Protein AF-A0A5Q4YX60-F1 (afdb_monomer_lite)

pLDDT: mean 75.28, std 20.71, range [33.75, 97.69]

Foldseek 3Di:
DDDDDDDDDDDDDPPPPPPDPDPPDDDPDDDDPDDDDDPDPPPPPPPPPDDPQWFWWWKQALVVLATDTDTARQACDDDNHVCVSQVEPDWDWAQFPQQKIKTAHPCLVVDPPNASWKAAPRDRPDIGGTMMIIWAHQDPVRDTDHRPDDRCRRSVRMDHDHPDPD

Organism: NCBI:txid2604047
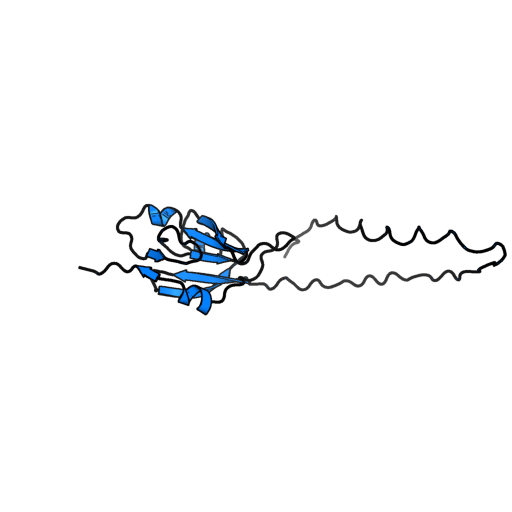
Sequence (166 aa):
MMRSVSVYQDLISHYYLGAFLLRAALPSGVSFKAPIFFASVLSICTVVPAAPDSLFRLLIDPEKCTVEEVEYSGKFAGPNGAYELIGCENIETILTEQSDWLYVDEEGKRQRPMQHAFFTPLFPYEPLLGRALVVGGSGPDGEETPATLTVDAVRSGIQWEQEEKS

Structure (mmCIF, N/CA/C/O backbone):
data_AF-A0A5Q4YX60-F1
#
_entry.id   AF-A0A5Q4YX60-F1
#
loop_
_atom_site.group_PDB
_atom_site.id
_atom_site.type_symbol
_atom_site.label_atom_id
_atom_site.label_alt_id
_atom_site.label_comp_id
_atom_site.label_asym_id
_atom_site.label_entity_id
_atom_site.label_seq_id
_atom_site.pdbx_PDB_ins_code
_atom_site.Cartn_x
_atom_site.Cartn_y
_atom_site.Cartn_z
_atom_site.occupancy
_atom_site.B_iso_or_equiv
_atom_site.auth_seq_id
_atom_site.auth_comp_id
_atom_site.auth_asym_id
_atom_site.auth_atom_id
_atom_site.pdbx_PDB_model_num
ATOM 1 N N . MET A 1 1 ? -2.705 -19.997 -29.754 1.00 46.53 1 MET A N 1
ATOM 2 C CA . MET A 1 1 ? -1.628 -20.166 -30.754 1.00 46.53 1 MET A CA 1
ATOM 3 C C . MET A 1 1 ? -1.805 -19.099 -31.832 1.00 46.53 1 MET A C 1
ATOM 5 O O . MET A 1 1 ? -2.520 -19.359 -32.781 1.00 46.53 1 MET A O 1
ATOM 9 N N . MET A 1 2 ? -1.255 -17.889 -31.648 1.00 35.12 2 MET A N 1
ATOM 10 C CA . MET A 1 2 ? -0.965 -16.899 -32.709 1.00 35.12 2 MET A CA 1
ATOM 11 C C . MET A 1 2 ? -0.444 -15.586 -32.092 1.00 35.12 2 MET A C 1
ATOM 13 O O . MET A 1 2 ? -1.189 -14.854 -31.459 1.00 35.12 2 MET A O 1
ATOM 17 N N . ARG A 1 3 ? 0.860 -15.358 -32.302 1.00 34.12 3 ARG A N 1
ATOM 18 C CA . ARG A 1 3 ? 1.525 -14.111 -32.727 1.00 34.12 3 ARG A CA 1
ATOM 19 C C . ARG A 1 3 ? 1.179 -12.800 -31.998 1.00 34.12 3 ARG A C 1
ATOM 21 O O . ARG A 1 3 ? 0.279 -12.085 -32.414 1.00 34.12 3 ARG A O 1
ATOM 28 N N . SER A 1 4 ? 2.033 -12.427 -31.041 1.00 33.75 4 SER A N 1
ATOM 29 C CA . SER A 1 4 ? 2.384 -11.021 -30.798 1.00 33.75 4 SER A CA 1
ATOM 30 C C . SER A 1 4 ? 3.503 -10.624 -31.769 1.00 33.75 4 SER A C 1
ATOM 32 O O . SER A 1 4 ? 4.486 -11.354 -31.914 1.00 33.75 4 SER A O 1
ATOM 34 N N . VAL A 1 5 ? 3.318 -9.518 -32.485 1.00 44.66 5 VAL A N 1
ATOM 35 C CA . VAL A 1 5 ? 4.305 -8.881 -33.364 1.00 44.66 5 VAL A CA 1
ATOM 36 C C . VAL A 1 5 ? 4.266 -7.387 -33.059 1.00 44.66 5 VAL A C 1
ATOM 38 O O . VAL A 1 5 ? 3.173 -6.837 -32.946 1.00 44.66 5 VAL A O 1
ATOM 41 N N . SER A 1 6 ? 5.451 -6.761 -33.090 1.00 41.59 6 SER A N 1
ATOM 42 C CA . SER A 1 6 ? 5.692 -5.313 -33.247 1.00 41.59 6 SER A CA 1
ATOM 43 C C . SER A 1 6 ? 5.545 -4.480 -31.960 1.00 41.59 6 SER A C 1
ATOM 45 O O . SER A 1 6 ? 4.567 -4.630 -31.250 1.00 41.59 6 SER A O 1
ATOM 47 N N . VAL A 1 7 ? 6.432 -3.558 -31.573 1.00 44.53 7 VAL A N 1
ATOM 48 C CA . VAL A 1 7 ? 7.577 -2.879 -32.207 1.00 44.53 7 VAL A CA 1
ATOM 49 C C . VAL A 1 7 ? 8.496 -2.427 -31.063 1.00 44.53 7 VAL A C 1
ATOM 51 O O . VAL A 1 7 ? 8.010 -1.771 -30.156 1.00 44.53 7 VAL A O 1
ATOM 54 N N . TYR A 1 8 ? 9.801 -2.689 -31.132 1.00 40.50 8 TYR A N 1
ATOM 55 C CA . TYR A 1 8 ? 10.811 -1.798 -30.541 1.00 40.50 8 TYR A CA 1
ATOM 56 C C . TYR A 1 8 ? 11.990 -1.731 -31.515 1.00 40.50 8 TYR A C 1
ATOM 58 O O . TYR A 1 8 ? 12.997 -2.426 -31.396 1.00 40.50 8 TYR A O 1
ATOM 66 N N . GLN A 1 9 ? 11.797 -0.940 -32.569 1.00 48.12 9 GLN A N 1
ATOM 67 C CA . GLN A 1 9 ? 12.892 -0.240 -33.223 1.00 48.12 9 GLN A CA 1
ATOM 68 C C . GLN A 1 9 ? 12.999 1.103 -32.516 1.00 48.12 9 GLN A C 1
ATOM 70 O O . GLN A 1 9 ? 12.026 1.843 -32.519 1.00 48.12 9 GLN A O 1
ATOM 75 N N . ASP A 1 10 ? 14.141 1.333 -31.876 1.00 47.69 10 ASP A N 1
ATOM 76 C CA . ASP A 1 10 ? 14.796 2.628 -31.653 1.00 47.69 10 ASP A CA 1
ATOM 77 C C . ASP A 1 10 ? 15.505 2.593 -30.308 1.00 47.69 10 ASP A C 1
ATOM 79 O O . ASP A 1 10 ? 14.926 2.939 -29.291 1.00 47.69 10 ASP A O 1
ATOM 83 N N . LEU A 1 11 ? 16.761 2.131 -30.316 1.00 45.06 11 LEU A N 1
ATOM 84 C CA . LEU A 1 11 ? 17.822 2.530 -29.377 1.00 45.06 11 LEU A CA 1
ATOM 85 C C . LEU A 1 11 ? 19.151 1.852 -29.759 1.00 45.06 11 LEU A C 1
ATOM 87 O O . LEU A 1 11 ? 19.822 1.213 -28.961 1.00 45.06 11 LEU A O 1
ATOM 91 N N . ILE A 1 12 ? 19.572 2.008 -31.017 1.00 45.16 12 ILE A N 1
ATOM 92 C CA . ILE A 1 12 ? 20.982 1.824 -31.395 1.00 45.16 12 ILE A CA 1
ATOM 93 C C . ILE A 1 12 ? 21.379 3.016 -32.261 1.00 45.16 12 ILE A C 1
ATOM 95 O O . ILE A 1 12 ? 21.504 2.912 -33.475 1.00 45.16 12 ILE A O 1
ATOM 99 N N . SER A 1 13 ? 21.535 4.189 -31.643 1.00 46.38 13 SER A N 1
ATOM 100 C CA . SER A 1 13 ? 22.107 5.344 -32.350 1.00 46.38 13 SER A CA 1
ATOM 101 C C . SER A 1 13 ? 23.067 6.199 -31.518 1.00 46.38 13 SER A C 1
ATOM 103 O O . SER A 1 13 ? 23.409 7.294 -31.951 1.00 46.38 13 SER A O 1
ATOM 105 N N . HIS A 1 14 ? 23.549 5.726 -30.360 1.00 48.19 14 HIS A N 1
ATOM 106 C CA . HIS A 1 14 ? 24.411 6.552 -29.493 1.00 48.19 14 HIS A CA 1
ATOM 107 C C . HIS A 1 14 ? 25.723 5.906 -29.009 1.00 48.19 14 HIS A C 1
ATOM 109 O O . HIS A 1 14 ? 26.395 6.478 -28.160 1.00 48.19 14 HIS A O 1
ATOM 115 N N . TYR A 1 15 ? 26.178 4.795 -29.608 1.00 44.97 15 TYR A N 1
ATOM 116 C CA . TYR A 1 15 ? 27.486 4.190 -29.276 1.00 44.97 15 TYR A CA 1
ATOM 117 C C . TYR A 1 15 ? 28.457 4.019 -30.459 1.00 44.97 15 TYR A C 1
ATOM 119 O O . TYR A 1 15 ? 29.330 3.160 -30.432 1.00 44.97 15 TYR A O 1
ATOM 127 N N . TYR A 1 16 ? 28.378 4.883 -31.478 1.00 43.25 16 TYR A N 1
ATOM 128 C CA . TYR A 1 16 ? 29.408 4.970 -32.530 1.00 43.25 16 TYR A CA 1
ATOM 129 C C . TYR A 1 16 ? 29.878 6.405 -32.803 1.00 43.25 16 TYR A C 1
ATOM 131 O O . TYR A 1 16 ? 30.158 6.779 -33.937 1.00 43.25 16 TYR A O 1
ATOM 139 N N . LEU A 1 17 ? 30.029 7.213 -31.751 1.00 44.16 17 LEU A N 1
ATOM 140 C CA . LEU A 1 17 ? 30.690 8.521 -31.842 1.00 44.16 17 LEU A CA 1
ATOM 141 C C . LEU A 1 17 ? 31.959 8.581 -30.976 1.00 44.16 17 LEU A C 1
ATOM 143 O O . LEU A 1 17 ? 32.202 9.543 -30.262 1.00 44.16 17 LEU A O 1
ATOM 147 N N . GLY A 1 18 ? 32.769 7.518 -31.012 1.00 41.91 18 GLY A N 1
ATOM 148 C CA . GLY A 1 18 ? 33.968 7.388 -30.173 1.00 41.91 18 GLY A CA 1
ATOM 149 C C . GLY A 1 18 ? 35.212 6.856 -30.884 1.00 41.91 18 GLY A C 1
ATOM 150 O O . GLY A 1 18 ? 36.106 6.354 -30.216 1.00 41.91 18 GLY A O 1
ATOM 151 N N . ALA A 1 19 ? 35.287 6.912 -32.220 1.00 47.38 19 ALA A N 1
ATOM 152 C CA . ALA A 1 19 ? 36.429 6.358 -32.963 1.00 47.38 19 ALA A CA 1
ATOM 153 C C . ALA A 1 19 ? 36.941 7.232 -34.126 1.00 47.38 19 ALA A C 1
ATOM 155 O O . ALA A 1 19 ? 37.634 6.724 -35.003 1.00 47.38 19 ALA A O 1
ATOM 156 N N . PHE A 1 20 ? 36.629 8.536 -34.156 1.00 46.91 20 PHE A N 1
ATOM 157 C CA . PHE A 1 20 ? 37.029 9.407 -35.277 1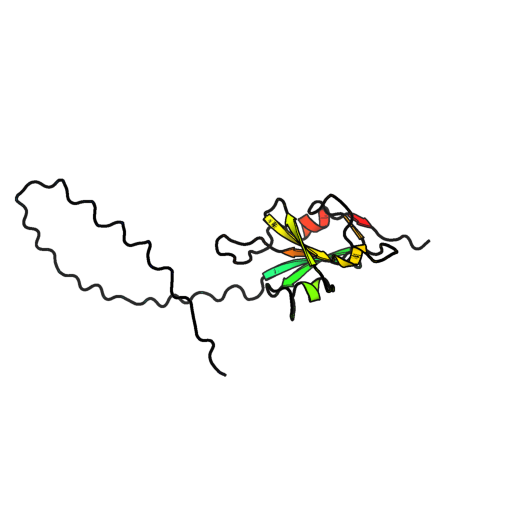.00 46.91 20 PHE A CA 1
ATOM 158 C C . PHE A 1 20 ? 37.905 10.619 -34.927 1.00 46.91 20 PHE A C 1
ATOM 160 O O . PHE A 1 20 ? 38.233 11.404 -35.811 1.00 46.91 20 PHE A O 1
ATOM 167 N N . LEU A 1 21 ? 38.362 10.760 -33.680 1.00 46.31 21 LEU A N 1
ATOM 168 C CA . LEU A 1 21 ? 39.223 11.881 -33.273 1.00 46.31 21 LEU A CA 1
ATOM 169 C C . LEU A 1 21 ? 40.496 11.425 -32.552 1.00 46.31 21 LEU A C 1
ATOM 171 O O . LEU A 1 21 ? 40.830 11.910 -31.479 1.00 46.31 21 LEU A O 1
ATOM 175 N N . LEU A 1 22 ? 41.251 10.516 -33.170 1.00 45.62 22 LEU A N 1
ATOM 176 C CA . LEU A 1 22 ? 42.653 10.305 -32.800 1.00 45.62 22 LEU A CA 1
ATOM 177 C C . LEU A 1 22 ? 43.523 10.094 -34.043 1.00 45.62 22 LEU A C 1
ATOM 179 O O . LEU A 1 22 ? 44.132 9.048 -34.250 1.00 45.62 22 LEU A O 1
ATOM 183 N N . ARG A 1 23 ? 43.554 11.098 -34.924 1.00 44.38 23 ARG A N 1
ATOM 184 C CA . ARG A 1 23 ? 44.469 11.108 -36.073 1.00 44.38 23 ARG A CA 1
ATOM 185 C C . ARG A 1 23 ? 45.028 12.503 -36.336 1.00 44.38 23 ARG A C 1
ATOM 187 O O . ARG A 1 23 ? 44.848 13.065 -37.406 1.00 44.38 23 ARG A O 1
ATOM 194 N N . ALA A 1 24 ? 45.714 13.062 -35.344 1.00 50.31 24 ALA A N 1
ATOM 195 C CA . ALA A 1 24 ? 46.513 14.271 -35.523 1.00 50.31 24 ALA A CA 1
ATOM 196 C C . ALA A 1 24 ? 47.696 14.294 -34.546 1.00 50.31 24 ALA A C 1
ATOM 198 O O . ALA A 1 24 ? 47.705 15.087 -33.618 1.00 50.31 24 ALA A O 1
ATOM 199 N N . ALA A 1 25 ? 48.659 13.385 -34.731 1.00 54.78 25 ALA A N 1
ATOM 200 C CA . ALA A 1 25 ? 50.062 13.550 -34.319 1.00 54.78 25 ALA A CA 1
ATOM 201 C C . ALA A 1 25 ? 50.851 12.271 -34.644 1.00 54.78 25 ALA A C 1
ATOM 203 O O . ALA A 1 25 ? 51.211 11.513 -33.749 1.00 54.78 25 ALA A O 1
ATOM 204 N N . LEU A 1 26 ? 51.114 11.994 -35.924 1.00 52.31 26 LEU A N 1
ATOM 205 C CA . LEU A 1 26 ? 52.176 11.051 -36.287 1.00 52.31 26 LEU A CA 1
ATOM 206 C C . LEU A 1 26 ? 53.029 11.651 -37.412 1.00 52.31 26 LEU A C 1
ATOM 208 O O . LEU A 1 26 ? 52.466 12.185 -38.371 1.00 52.31 26 LEU A O 1
ATOM 212 N N . PRO A 1 27 ? 54.367 11.598 -37.294 1.00 56.47 27 PRO A N 1
ATOM 213 C CA . PRO A 1 27 ? 55.280 12.119 -38.300 1.00 56.47 27 PRO A CA 1
ATOM 214 C C . PRO A 1 27 ? 55.176 11.328 -39.609 1.00 56.47 27 PRO A C 1
ATOM 216 O O . PRO A 1 27 ? 54.951 10.116 -39.635 1.00 56.47 27 PRO A O 1
ATOM 219 N N . SER A 1 28 ? 55.342 12.048 -40.711 1.00 53.78 28 SER A N 1
ATOM 220 C CA . SER A 1 28 ? 55.343 11.558 -42.085 1.00 53.78 28 SER A CA 1
ATOM 221 C C . SER A 1 28 ? 56.410 10.474 -42.284 1.00 53.78 28 SER A C 1
ATOM 223 O O . SER A 1 28 ? 57.599 10.756 -42.180 1.00 53.78 28 SER A O 1
ATOM 225 N N . GLY A 1 29 ? 56.000 9.237 -42.603 1.00 60.12 29 GLY A N 1
ATOM 226 C CA . GLY A 1 29 ? 56.944 8.213 -43.075 1.00 60.12 29 GLY A CA 1
ATOM 227 C C . GLY A 1 29 ? 56.614 6.738 -42.832 1.00 60.12 29 GLY A C 1
ATOM 228 O O . GLY A 1 29 ? 57.359 5.893 -43.318 1.00 60.12 29 GLY A O 1
ATOM 229 N N . VAL A 1 30 ? 55.533 6.380 -42.130 1.00 54.84 30 VAL A N 1
ATOM 230 C CA . VAL A 1 30 ? 55.247 4.964 -41.817 1.00 54.84 30 VAL A CA 1
ATOM 231 C C . VAL A 1 30 ? 54.065 4.439 -42.634 1.00 54.84 30 VAL A C 1
ATOM 233 O O . VAL A 1 30 ? 52.914 4.808 -42.411 1.00 54.84 30 VAL A O 1
ATOM 236 N N . SER A 1 31 ? 54.360 3.553 -43.588 1.00 55.59 31 SER A N 1
ATOM 237 C CA . SER A 1 31 ? 53.364 2.792 -44.348 1.00 55.59 31 SER A CA 1
ATOM 238 C C . SER A 1 31 ? 52.859 1.623 -43.501 1.00 55.59 31 SER A C 1
ATOM 240 O O . SER A 1 31 ? 53.570 0.639 -43.299 1.00 55.59 31 SER A O 1
ATOM 242 N N . PHE A 1 32 ? 51.638 1.738 -42.977 1.00 48.03 32 PHE A N 1
ATOM 243 C CA . PHE A 1 32 ? 50.985 0.675 -42.213 1.00 48.03 32 PHE A CA 1
ATOM 244 C C . PHE A 1 32 ? 50.082 -0.142 -43.151 1.00 48.03 32 PHE A C 1
ATOM 246 O O . PHE A 1 32 ? 49.003 0.307 -43.539 1.00 48.03 32 PHE A O 1
ATOM 253 N N . LYS A 1 33 ? 50.519 -1.348 -43.539 1.00 50.78 33 LYS A N 1
ATOM 254 C CA . LYS A 1 33 ? 49.646 -2.354 -44.168 1.00 50.78 33 LYS A CA 1
ATOM 255 C C . LYS A 1 33 ? 48.743 -2.944 -43.082 1.00 50.78 33 LYS A C 1
ATOM 257 O O . LYS A 1 33 ? 49.178 -3.808 -42.327 1.00 50.78 33 LYS A O 1
ATOM 262 N N . ALA A 1 34 ? 47.506 -2.468 -42.988 1.00 49.44 34 ALA A N 1
ATOM 263 C CA . ALA A 1 34 ? 46.508 -3.063 -42.104 1.00 49.44 34 ALA A CA 1
ATOM 264 C C . ALA A 1 34 ? 45.932 -4.345 -42.742 1.00 49.44 34 ALA A C 1
ATOM 266 O O . ALA A 1 34 ? 45.511 -4.298 -43.902 1.00 49.44 34 ALA A O 1
ATOM 267 N N . PRO A 1 35 ? 45.897 -5.488 -42.033 1.00 50.47 35 PRO A N 1
ATOM 268 C CA . PRO A 1 35 ? 45.175 -6.663 -42.494 1.00 50.47 35 PRO A CA 1
ATOM 269 C C . PRO A 1 35 ? 43.667 -6.446 -42.323 1.00 50.47 35 PRO A C 1
ATOM 271 O O . PRO A 1 35 ? 43.187 -6.076 -41.253 1.00 50.47 35 PRO A O 1
ATOM 274 N N . ILE A 1 36 ? 42.926 -6.687 -43.402 1.00 50.22 36 ILE A N 1
ATOM 275 C CA . ILE A 1 36 ? 41.464 -6.713 -43.432 1.00 50.22 36 ILE A CA 1
ATOM 276 C C . ILE A 1 36 ? 41.021 -7.963 -42.661 1.00 50.22 36 ILE A C 1
ATOM 278 O O . ILE A 1 36 ? 41.012 -9.063 -43.209 1.00 50.22 36 ILE A O 1
ATOM 282 N N . PHE A 1 37 ? 40.697 -7.812 -41.379 1.00 45.19 37 PHE A N 1
ATOM 283 C CA . PHE A 1 37 ? 40.018 -8.855 -40.614 1.00 45.19 37 PHE A CA 1
ATOM 284 C C . PHE A 1 37 ? 38.511 -8.728 -40.844 1.00 45.19 37 PHE A C 1
ATOM 286 O O . PHE A 1 37 ? 37.876 -7.773 -40.401 1.00 45.19 37 PHE A O 1
ATOM 293 N N . PHE A 1 38 ? 37.949 -9.699 -41.565 1.00 45.50 38 PHE A N 1
ATOM 294 C CA . PHE A 1 38 ? 36.511 -9.939 -41.634 1.00 45.50 38 PHE A CA 1
ATOM 295 C C . PHE A 1 38 ? 36.012 -10.279 -40.223 1.00 45.50 38 PHE A C 1
ATOM 297 O O . PHE A 1 38 ? 36.206 -11.391 -39.736 1.00 45.50 38 PHE A O 1
ATOM 304 N N . ALA A 1 39 ? 35.395 -9.313 -39.548 1.00 49.59 39 ALA A N 1
ATOM 305 C CA . ALA A 1 39 ? 34.667 -9.567 -38.316 1.00 49.59 39 ALA A CA 1
ATOM 306 C C . ALA A 1 39 ? 33.330 -10.226 -38.684 1.00 49.59 39 ALA A C 1
ATOM 308 O O . ALA A 1 39 ? 32.385 -9.553 -39.096 1.00 49.59 39 ALA A O 1
ATOM 309 N N . SER A 1 40 ? 33.261 -11.555 -38.574 1.00 50.84 40 SER A N 1
ATOM 310 C CA . SER A 1 40 ? 31.983 -12.266 -38.526 1.00 50.84 40 SER A CA 1
ATOM 311 C C . SER A 1 40 ? 31.175 -11.702 -37.365 1.00 50.84 40 SER A C 1
ATOM 313 O O . SER A 1 40 ? 31.530 -11.884 -36.201 1.00 50.84 40 SER A O 1
ATOM 315 N N . VAL A 1 41 ? 30.089 -11.007 -37.696 1.00 51.91 41 VAL A N 1
ATOM 316 C CA . VAL A 1 41 ? 29.077 -10.562 -36.743 1.00 51.91 41 VAL A CA 1
ATOM 317 C C . VAL A 1 41 ? 28.366 -11.816 -36.240 1.00 51.91 41 VAL A C 1
ATOM 319 O O . VAL A 1 41 ? 27.392 -12.285 -36.826 1.00 51.91 41 VAL A O 1
ATOM 322 N N . LEU A 1 42 ? 28.910 -12.417 -35.182 1.00 49.66 42 LEU A N 1
ATOM 323 C CA . LEU A 1 42 ? 28.187 -13.370 -34.355 1.00 49.66 42 LEU A CA 1
ATOM 324 C C . LEU A 1 42 ? 27.012 -12.603 -33.748 1.00 49.66 42 LEU A C 1
ATOM 326 O O . LEU A 1 42 ? 27.170 -11.837 -32.801 1.00 49.66 42 LEU A O 1
ATOM 330 N N . SER A 1 43 ? 25.839 -12.773 -34.356 1.00 54.38 43 SER A N 1
ATOM 331 C CA . SER A 1 43 ? 24.562 -12.374 -33.781 1.00 54.38 43 SER A CA 1
ATOM 332 C C . SER A 1 43 ? 24.339 -13.238 -32.544 1.00 54.38 43 SER A C 1
ATOM 334 O O . SER A 1 43 ? 23.805 -14.345 -32.609 1.00 54.38 43 SER A O 1
ATOM 336 N N . ILE A 1 44 ? 24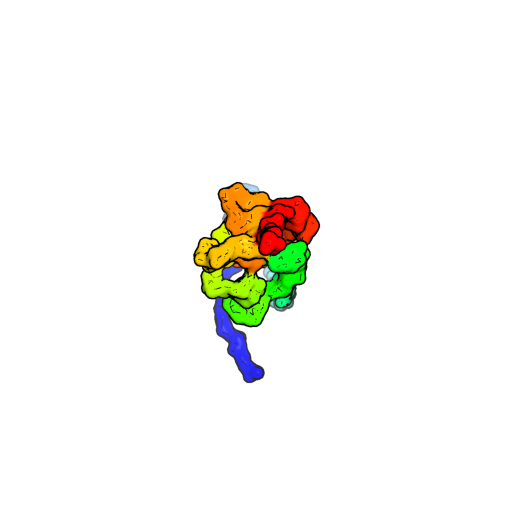.851 -12.765 -31.412 1.00 54.44 44 ILE A N 1
ATOM 337 C CA . ILE A 1 44 ? 24.520 -13.312 -30.107 1.00 54.44 44 ILE A CA 1
ATOM 338 C C . ILE A 1 44 ? 23.071 -12.890 -29.881 1.00 54.44 44 ILE A C 1
ATOM 340 O O . ILE A 1 44 ? 22.796 -11.740 -29.550 1.00 54.44 44 ILE A O 1
ATOM 344 N N . CYS A 1 45 ? 22.138 -13.806 -30.138 1.00 46.03 45 CYS A N 1
ATOM 345 C CA . CYS A 1 45 ? 20.773 -13.690 -29.648 1.00 46.03 45 CYS A CA 1
ATOM 346 C C . CYS A 1 45 ? 20.858 -13.707 -28.121 1.00 46.03 45 CYS A C 1
ATOM 348 O O . CYS A 1 45 ? 20.868 -14.771 -27.503 1.00 46.03 45 CYS A O 1
ATOM 350 N N . THR A 1 46 ? 21.003 -12.534 -27.509 1.00 49.19 46 THR A N 1
ATOM 351 C CA . THR A 1 46 ? 20.828 -12.375 -26.073 1.00 49.19 46 THR A CA 1
ATOM 352 C C . THR A 1 46 ? 19.372 -12.695 -25.791 1.00 49.19 46 THR A C 1
ATOM 354 O O . THR A 1 46 ? 18.480 -11.911 -26.113 1.00 49.19 46 THR A O 1
ATOM 357 N N . VAL A 1 47 ? 19.131 -13.893 -25.264 1.00 49.50 47 VAL A N 1
ATOM 358 C CA . VAL A 1 47 ? 17.866 -14.241 -24.629 1.00 49.50 47 VAL A CA 1
ATOM 359 C C . VAL A 1 47 ? 17.694 -13.229 -23.505 1.00 49.50 47 VAL A C 1
ATOM 361 O O . VAL A 1 47 ? 18.393 -13.303 -22.497 1.00 49.50 47 VAL A O 1
ATOM 364 N N . VAL A 1 48 ? 16.842 -12.228 -23.728 1.00 54.78 48 VAL A N 1
ATOM 365 C CA . VAL A 1 48 ? 16.405 -11.327 -22.666 1.00 54.78 48 VAL A CA 1
ATOM 366 C C . VAL A 1 48 ? 15.661 -12.224 -21.678 1.00 54.78 48 VAL A C 1
ATOM 368 O O . VAL A 1 48 ? 14.698 -12.877 -22.095 1.00 54.78 48 VAL A O 1
ATOM 371 N N . PRO A 1 49 ? 16.135 -12.372 -20.428 1.00 51.44 49 PRO A N 1
ATOM 372 C CA . PRO A 1 49 ? 15.391 -13.131 -19.438 1.00 51.44 49 PRO A CA 1
ATOM 373 C C . PRO A 1 49 ? 14.008 -12.490 -19.323 1.00 51.44 49 PRO A C 1
ATOM 375 O O . PRO A 1 49 ? 13.906 -11.268 -19.229 1.00 51.44 49 PRO A O 1
ATOM 378 N N . ALA A 1 50 ? 12.955 -13.307 -19.408 1.00 51.66 50 ALA A N 1
ATOM 379 C CA . ALA A 1 50 ? 11.602 -12.849 -19.128 1.00 51.66 50 ALA A CA 1
ATOM 380 C C . ALA A 1 50 ? 11.630 -12.113 -17.782 1.00 51.66 50 ALA A C 1
ATOM 382 O O . ALA A 1 50 ? 12.200 -12.632 -16.816 1.00 51.66 50 ALA A O 1
ATOM 383 N N . ALA A 1 51 ? 11.124 -10.876 -17.764 1.00 53.31 51 ALA A N 1
ATOM 384 C CA . ALA A 1 51 ? 11.000 -10.090 -16.544 1.00 53.31 51 ALA A CA 1
ATOM 385 C C . ALA A 1 51 ? 10.343 -10.968 -15.467 1.00 53.31 51 ALA A C 1
ATOM 387 O O . ALA A 1 51 ? 9.458 -11.748 -15.817 1.00 53.31 51 ALA A O 1
ATOM 388 N N . PRO A 1 52 ? 10.796 -10.916 -14.203 1.00 52.34 52 PRO A N 1
ATOM 389 C CA . PRO A 1 52 ? 10.268 -11.784 -13.157 1.00 52.34 52 PRO A CA 1
ATOM 390 C C . PRO A 1 52 ? 8.738 -11.676 -13.140 1.00 52.34 52 PRO A C 1
ATOM 392 O O . PRO A 1 52 ? 8.198 -10.600 -12.902 1.00 52.34 52 PRO A O 1
ATOM 395 N N . ASP A 1 53 ? 8.071 -12.792 -13.450 1.00 57.91 53 ASP A N 1
ATOM 396 C CA . ASP A 1 53 ? 6.660 -12.867 -13.869 1.00 57.91 53 ASP A CA 1
ATOM 397 C C . ASP A 1 53 ? 5.639 -12.434 -12.790 1.00 57.91 53 ASP A C 1
ATOM 399 O O . ASP A 1 53 ? 4.439 -12.414 -13.046 1.00 57.91 53 ASP A O 1
ATOM 403 N N . SER A 1 54 ? 6.091 -12.046 -11.596 1.00 56.84 54 SER A N 1
ATOM 404 C CA . SER A 1 54 ? 5.248 -11.551 -10.508 1.00 56.84 54 SER A CA 1
ATOM 405 C C . SER A 1 54 ? 6.050 -10.604 -9.613 1.00 56.84 54 SER A C 1
ATOM 4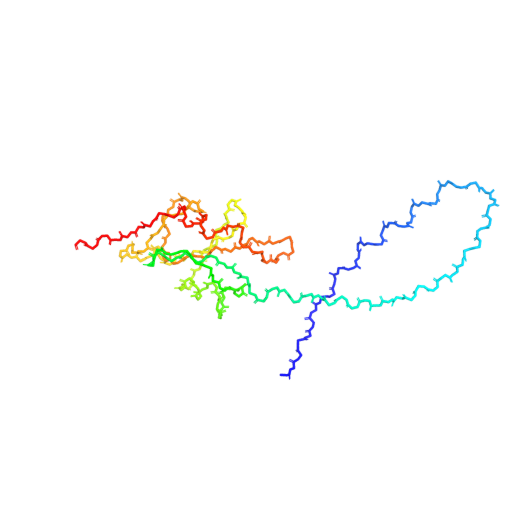07 O O . SER A 1 54 ? 6.988 -11.027 -8.928 1.00 56.84 54 SER A O 1
ATOM 409 N N . LEU A 1 55 ? 5.692 -9.320 -9.605 1.00 69.88 55 LEU A N 1
ATOM 410 C CA . LEU A 1 55 ? 6.269 -8.352 -8.681 1.00 69.88 55 LEU A CA 1
ATOM 411 C C . LEU A 1 55 ? 5.483 -8.406 -7.368 1.00 69.88 55 LEU A C 1
ATOM 413 O O . LEU A 1 55 ? 4.288 -8.117 -7.343 1.00 69.88 55 LEU A O 1
ATOM 417 N N . PHE A 1 56 ? 6.146 -8.786 -6.276 1.00 81.00 56 PHE A N 1
ATOM 418 C CA . PHE A 1 56 ? 5.529 -8.753 -4.952 1.00 81.00 56 PHE A CA 1
ATOM 419 C C . PHE A 1 56 ? 5.349 -7.305 -4.480 1.00 81.00 56 PHE A C 1
ATOM 421 O O . PHE A 1 56 ? 6.190 -6.428 -4.736 1.00 81.00 56 PHE A O 1
ATOM 428 N N . ARG A 1 57 ? 4.215 -7.060 -3.820 1.00 92.62 57 ARG A N 1
ATOM 429 C CA . ARG A 1 57 ? 3.761 -5.761 -3.302 1.00 92.62 57 ARG A CA 1
ATOM 430 C C . ARG A 1 57 ? 3.227 -5.918 -1.896 1.00 92.62 57 ARG A C 1
ATOM 432 O O . ARG A 1 57 ? 2.849 -7.020 -1.521 1.00 92.62 57 ARG A O 1
ATOM 439 N N . LEU A 1 58 ? 3.173 -4.830 -1.136 1.00 96.00 58 LEU A N 1
ATOM 440 C CA . LEU A 1 58 ? 2.693 -4.888 0.244 1.00 96.00 58 LEU A CA 1
ATOM 441 C C . LEU A 1 58 ? 1.249 -4.404 0.306 1.00 96.00 58 LEU A C 1
ATOM 443 O O . LEU A 1 58 ? 0.984 -3.228 0.059 1.00 96.00 58 LEU A O 1
ATOM 447 N N . LEU A 1 59 ? 0.326 -5.304 0.635 1.00 97.19 59 LEU A N 1
ATOM 448 C CA . LEU A 1 59 ? -1.073 -4.976 0.877 1.00 97.19 59 LEU A CA 1
ATOM 449 C C . LEU A 1 59 ? -1.275 -4.672 2.360 1.00 97.19 59 LEU A C 1
ATOM 451 O O . LEU A 1 59 ? -0.969 -5.497 3.220 1.00 97.19 59 LEU A O 1
ATOM 455 N N . ILE A 1 60 ? -1.807 -3.490 2.644 1.00 97.25 60 ILE A N 1
ATOM 456 C CA . ILE A 1 60 ? -2.242 -3.051 3.965 1.00 97.25 60 ILE A CA 1
ATOM 457 C C . ILE A 1 60 ? -3.744 -3.307 4.067 1.00 97.25 60 ILE A C 1
ATOM 459 O O . ILE A 1 60 ? -4.525 -2.744 3.298 1.00 97.25 60 ILE A O 1
ATOM 463 N N . ASP A 1 61 ? -4.141 -4.138 5.027 1.00 96.06 61 ASP A N 1
ATOM 464 C CA . ASP A 1 61 ? -5.535 -4.493 5.279 1.00 96.06 61 ASP A CA 1
ATOM 465 C C . ASP A 1 61 ? -5.942 -4.061 6.699 1.00 96.06 61 ASP A C 1
ATOM 467 O O . ASP A 1 61 ? -5.589 -4.745 7.667 1.00 96.06 61 ASP A O 1
ATOM 471 N N . PRO A 1 62 ? -6.658 -2.929 6.861 1.00 94.00 62 PRO A N 1
ATOM 472 C CA . PRO A 1 62 ? -7.100 -2.462 8.174 1.00 94.00 62 PRO A CA 1
ATOM 473 C C . PRO A 1 62 ? -8.295 -3.229 8.740 1.00 94.00 62 PRO A C 1
ATOM 475 O O . PRO A 1 62 ? -8.568 -3.110 9.934 1.00 94.00 62 PRO A O 1
ATOM 478 N N . GLU A 1 63 ? -8.989 -4.038 7.936 1.00 91.75 63 GLU A N 1
ATOM 479 C CA . GLU A 1 63 ? -10.028 -4.936 8.444 1.00 91.75 63 GLU A CA 1
ATOM 480 C C . GLU A 1 63 ? -9.390 -6.089 9.223 1.00 91.75 63 GLU A C 1
ATOM 482 O O . GLU A 1 63 ? -9.824 -6.422 10.328 1.00 91.75 63 GLU A O 1
ATOM 487 N N . LYS A 1 64 ? -8.307 -6.655 8.679 1.00 94.69 64 LYS A N 1
ATOM 488 C CA . LYS A 1 64 ? -7.553 -7.750 9.315 1.00 94.69 64 LYS A CA 1
ATOM 489 C C . LYS A 1 64 ? -6.396 -7.283 10.201 1.00 94.69 64 LYS A C 1
ATOM 491 O O . LYS A 1 64 ? -5.821 -8.097 10.925 1.00 94.69 64 LYS A O 1
ATOM 496 N N . CYS A 1 65 ? -6.041 -6.001 10.143 1.00 95.25 65 CYS A N 1
ATOM 497 C CA . CYS A 1 65 ? -4.831 -5.424 10.739 1.00 95.25 65 CYS A CA 1
ATOM 498 C C . CYS A 1 65 ? -3.550 -6.163 10.317 1.00 95.25 65 CYS A C 1
ATOM 500 O O . CYS A 1 65 ? -2.688 -6.506 11.141 1.00 95.25 65 CYS A O 1
ATOM 502 N N . THR A 1 66 ? -3.429 -6.423 9.016 1.00 97.06 66 THR A N 1
ATOM 503 C CA . THR A 1 66 ? -2.297 -7.141 8.424 1.00 97.06 66 THR A CA 1
ATOM 504 C C . THR A 1 66 ? -1.577 -6.303 7.379 1.00 97.06 66 THR A C 1
ATOM 506 O O . THR A 1 66 ? -2.161 -5.446 6.722 1.00 97.06 66 THR A O 1
ATOM 509 N N . VAL A 1 67 ? -0.285 -6.589 7.226 1.00 97.69 67 VAL A N 1
ATOM 510 C CA . VAL A 1 67 ? 0.516 -6.187 6.071 1.00 97.69 67 VAL A CA 1
ATOM 511 C C . VAL A 1 67 ? 1.067 -7.471 5.474 1.00 97.69 67 VAL A C 1
ATOM 513 O O . VAL A 1 67 ? 1.710 -8.236 6.196 1.00 97.69 67 VAL A O 1
ATOM 516 N N . GLU A 1 68 ? 0.779 -7.735 4.206 1.00 96.69 68 GLU A N 1
ATOM 517 C CA . GLU A 1 68 ? 1.145 -8.991 3.546 1.00 96.69 68 GLU A CA 1
ATOM 518 C C . GLU A 1 68 ? 1.723 -8.764 2.151 1.00 96.69 68 GLU A C 1
ATOM 520 O O . GLU A 1 68 ? 1.400 -7.785 1.481 1.00 96.69 68 GLU A O 1
ATOM 525 N N . GLU A 1 69 ? 2.597 -9.675 1.725 1.00 95.38 69 GLU A N 1
ATOM 526 C CA . GLU A 1 69 ? 3.082 -9.701 0.349 1.00 95.38 69 GLU A CA 1
ATOM 527 C C . GLU A 1 69 ? 2.015 -10.305 -0.561 1.00 95.38 69 GLU A C 1
ATOM 529 O O . GLU A 1 69 ? 1.542 -11.419 -0.331 1.00 95.38 69 GLU A O 1
ATOM 534 N N . VAL A 1 70 ? 1.661 -9.577 -1.613 1.00 95.25 70 VAL A N 1
ATOM 535 C CA . VAL A 1 70 ? 0.696 -10.005 -2.624 1.00 95.25 70 VAL A CA 1
ATOM 536 C C . VAL A 1 70 ? 1.322 -9.981 -4.007 1.00 95.25 70 VAL A C 1
ATOM 538 O O . VAL A 1 70 ? 2.203 -9.170 -4.304 1.00 95.25 70 VAL A O 1
ATOM 541 N N . GLU A 1 71 ? 0.852 -10.882 -4.863 1.00 93.31 71 GLU A N 1
ATOM 542 C CA . GLU A 1 71 ? 1.155 -10.846 -6.286 1.00 93.31 71 GLU A CA 1
ATOM 543 C C . GLU A 1 71 ? 0.417 -9.671 -6.931 1.00 93.31 71 GLU A C 1
ATOM 545 O O . GLU A 1 71 ? -0.792 -9.514 -6.763 1.00 93.31 71 GLU A O 1
ATOM 550 N N . TYR A 1 72 ? 1.147 -8.856 -7.686 1.00 91.75 72 TYR A N 1
ATOM 551 C CA . TYR A 1 72 ? 0.592 -7.728 -8.416 1.00 91.75 72 TYR A CA 1
ATOM 552 C C . TYR A 1 72 ? 0.970 -7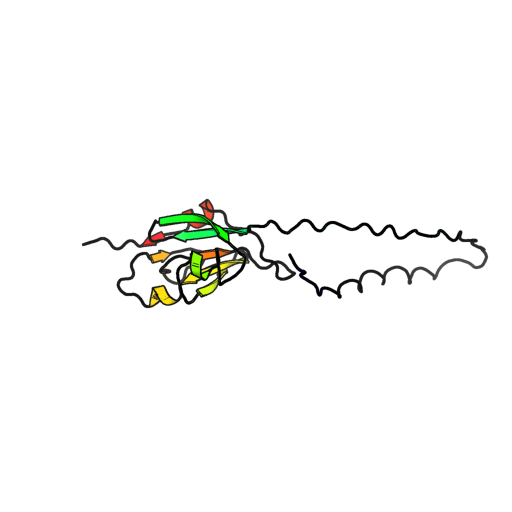.807 -9.888 1.00 91.75 72 TYR A C 1
ATOM 554 O O . TYR A 1 72 ? 2.125 -8.028 -10.253 1.00 91.75 72 TYR A O 1
ATOM 562 N N . SER A 1 73 ? -0.026 -7.582 -10.738 1.00 91.00 73 SER A N 1
ATOM 563 C CA . SER A 1 73 ? 0.096 -7.691 -12.192 1.00 91.00 73 SER A CA 1
ATOM 564 C C . SER A 1 73 ? 0.824 -6.519 -12.867 1.00 91.00 73 SER A C 1
ATOM 566 O O . SER A 1 73 ? 1.001 -6.548 -14.087 1.00 91.00 73 SER A O 1
ATOM 568 N N . GLY A 1 74 ? 1.194 -5.469 -12.121 1.00 89.38 74 GLY A N 1
ATOM 569 C CA . GLY A 1 74 ? 1.727 -4.223 -12.692 1.00 89.38 74 GLY A CA 1
ATOM 570 C C . GLY A 1 74 ? 0.664 -3.371 -13.397 1.00 89.38 74 GLY A C 1
ATOM 571 O O . GLY A 1 74 ? 0.981 -2.538 -14.244 1.00 89.38 74 GLY A O 1
ATOM 572 N N . LYS A 1 75 ? -0.624 -3.639 -13.145 1.00 91.31 75 LYS A N 1
ATOM 573 C CA . LYS A 1 75 ? -1.754 -2.970 -13.801 1.00 91.31 75 LYS A CA 1
ATOM 574 C C . LYS A 1 75 ? -2.794 -2.541 -12.782 1.00 91.31 75 LYS A C 1
ATOM 576 O O . LYS A 1 75 ? -3.042 -3.223 -11.794 1.00 91.31 75 LYS A O 1
ATOM 581 N N . PHE A 1 76 ? -3.505 -1.462 -13.091 1.00 92.69 76 PHE A N 1
ATOM 582 C CA . PHE A 1 76 ? -4.627 -1.024 -12.265 1.00 92.69 76 PHE A CA 1
ATOM 583 C C . PHE A 1 76 ? -5.810 -2.002 -12.308 1.00 92.69 76 PHE A C 1
ATOM 585 O O . PHE A 1 76 ? -6.353 -2.355 -11.267 1.00 92.69 76 PHE A O 1
ATOM 592 N N . ALA A 1 77 ? -6.192 -2.471 -13.499 1.00 94.12 77 ALA A N 1
ATOM 593 C CA . ALA A 1 77 ? -7.369 -3.315 -13.706 1.00 94.12 77 ALA A CA 1
ATOM 594 C C . ALA A 1 77 ? -7.013 -4.739 -14.162 1.00 94.12 77 ALA A C 1
ATOM 596 O O . ALA A 1 77 ? -6.022 -4.953 -14.864 1.00 94.12 77 ALA A O 1
ATOM 597 N N . GLY A 1 78 ? -7.899 -5.685 -13.842 1.00 93.31 78 GLY A N 1
ATOM 598 C CA . GLY A 1 78 ? -7.773 -7.104 -14.178 1.00 93.31 78 GLY A CA 1
ATOM 599 C C . GLY A 1 78 ? -7.333 -7.963 -12.987 1.00 93.31 78 GLY A C 1
ATOM 600 O O . GLY A 1 78 ? -7.216 -7.430 -11.886 1.00 93.31 78 GLY A O 1
ATOM 601 N N . PRO A 1 79 ? -7.099 -9.271 -13.219 1.00 94.44 79 PRO A N 1
ATOM 602 C CA . PRO A 1 79 ? -6.662 -10.208 -12.187 1.00 94.44 79 PRO A CA 1
ATOM 603 C C . PRO A 1 79 ? -5.375 -9.742 -11.504 1.00 94.44 79 PRO A C 1
ATOM 605 O O . PRO A 1 79 ? -4.396 -9.446 -12.197 1.00 94.44 79 PRO A O 1
ATOM 608 N N . ASN A 1 80 ? -5.370 -9.687 -10.171 1.00 93.56 80 ASN A N 1
ATOM 609 C CA . ASN A 1 80 ? -4.263 -9.158 -9.362 1.00 93.56 80 ASN A CA 1
ATOM 610 C C . ASN A 1 80 ? -3.902 -7.705 -9.737 1.00 93.56 80 ASN A C 1
ATOM 612 O O . ASN A 1 80 ? -2.738 -7.293 -9.688 1.00 93.56 80 ASN A O 1
ATOM 616 N N . GLY A 1 81 ? -4.882 -6.934 -10.212 1.00 94.19 81 GLY A N 1
ATOM 617 C CA . GLY A 1 81 ? -4.752 -5.501 -10.452 1.00 94.19 81 GLY A CA 1
ATOM 618 C C . GLY A 1 81 ? -4.947 -4.692 -9.170 1.00 94.19 81 GLY A C 1
ATOM 619 O O . GLY A 1 81 ? -5.506 -5.185 -8.190 1.00 94.19 81 GLY A O 1
ATOM 620 N N . ALA A 1 82 ? -4.517 -3.431 -9.175 1.00 95.06 82 ALA A N 1
ATOM 621 C CA . ALA A 1 82 ? -4.600 -2.567 -7.996 1.00 95.06 82 ALA A CA 1
ATOM 622 C C . ALA A 1 82 ? -6.047 -2.408 -7.487 1.00 95.06 82 ALA A C 1
ATOM 624 O O . ALA A 1 82 ? -6.278 -2.508 -6.284 1.00 95.06 82 ALA A O 1
ATOM 625 N N . TYR A 1 83 ? -7.024 -2.245 -8.390 1.00 95.75 83 TYR A N 1
ATOM 626 C CA . TYR A 1 83 ? -8.442 -2.119 -8.025 1.00 95.75 83 TYR A CA 1
ATOM 627 C C . TYR A 1 83 ? -8.995 -3.377 -7.349 1.00 95.75 83 TYR A C 1
ATOM 629 O O . TYR A 1 83 ? -9.768 -3.275 -6.404 1.00 95.75 83 TYR A O 1
ATOM 637 N N . GLU A 1 84 ? -8.588 -4.568 -7.795 1.00 95.94 84 GLU A N 1
ATOM 638 C CA . GLU A 1 84 ? -9.034 -5.832 -7.198 1.00 95.94 84 GLU A CA 1
ATOM 639 C C . GLU A 1 84 ? -8.392 -6.058 -5.822 1.00 95.94 84 GLU A C 1
ATOM 641 O O . GLU A 1 84 ? -9.080 -6.411 -4.860 1.00 95.94 84 GLU A O 1
ATOM 646 N N . LEU A 1 85 ? -7.082 -5.809 -5.718 1.00 96.25 85 LEU A N 1
ATOM 647 C CA . LEU A 1 85 ? -6.324 -5.972 -4.477 1.00 96.25 85 LEU A CA 1
ATOM 648 C C . LEU A 1 85 ? -6.802 -5.011 -3.387 1.00 96.25 85 LEU A C 1
ATOM 650 O O . LEU A 1 85 ? -6.966 -5.423 -2.240 1.00 96.25 85 LEU A O 1
ATOM 654 N N . ILE A 1 86 ? -7.061 -3.750 -3.740 1.00 95.44 86 ILE A N 1
ATOM 655 C CA . ILE A 1 86 ? -7.594 -2.753 -2.805 1.00 95.44 86 ILE A CA 1
ATOM 656 C C . ILE A 1 86 ? -9.098 -2.978 -2.577 1.00 95.44 86 ILE A C 1
ATOM 658 O O . ILE A 1 86 ? -9.587 -2.893 -1.449 1.00 95.44 86 ILE A O 1
ATOM 662 N N . GLY A 1 87 ? -9.829 -3.392 -3.612 1.00 94.25 87 GLY A N 1
ATOM 663 C CA . GLY A 1 87 ? -11.280 -3.567 -3.585 1.00 94.25 87 GLY A CA 1
ATOM 664 C C . GLY A 1 87 ? -12.042 -2.250 -3.689 1.00 94.25 87 GLY A C 1
ATOM 665 O O . GLY A 1 87 ? -13.034 -2.085 -2.986 1.00 94.25 87 GLY A O 1
ATOM 666 N N . CYS A 1 88 ? -11.577 -1.331 -4.537 1.00 91.94 88 CYS A N 1
ATOM 667 C CA . CYS A 1 88 ? -12.210 -0.034 -4.779 1.00 91.94 88 CYS A CA 1
ATOM 668 C C . CYS A 1 88 ? -12.388 0.241 -6.279 1.00 91.94 88 CYS A C 1
ATOM 670 O O . CYS A 1 88 ? -11.768 -0.416 -7.122 1.00 91.94 88 CYS A O 1
ATOM 672 N N . GLU A 1 89 ? -13.224 1.225 -6.618 1.00 91.19 89 GLU A N 1
ATOM 673 C CA . GLU A 1 89 ? -13.385 1.686 -8.005 1.00 91.19 89 GLU A CA 1
ATOM 674 C C . GLU A 1 89 ? -12.416 2.824 -8.357 1.00 91.19 89 GLU A C 1
ATOM 676 O O . GLU A 1 89 ? -12.048 2.985 -9.522 1.00 91.19 89 GLU A O 1
ATOM 681 N N . ASN A 1 90 ? -11.973 3.594 -7.357 1.00 91.62 90 ASN A N 1
ATOM 682 C CA . ASN A 1 90 ? -11.106 4.756 -7.532 1.00 91.62 90 ASN A CA 1
ATOM 683 C C . ASN A 1 90 ? -9.898 4.698 -6.591 1.00 91.62 90 ASN A C 1
ATOM 685 O O . ASN A 1 90 ? -10.027 4.473 -5.388 1.00 91.62 90 ASN A O 1
ATOM 689 N N . ILE A 1 91 ? -8.713 4.908 -7.166 1.00 94.44 91 ILE A N 1
ATOM 690 C CA . ILE A 1 91 ? -7.432 4.885 -6.460 1.00 94.44 91 ILE A CA 1
ATOM 691 C C . ILE A 1 91 ? -6.802 6.267 -6.547 1.00 94.44 91 ILE A C 1
ATOM 693 O O . ILE A 1 91 ? -6.663 6.822 -7.639 1.00 94.44 91 ILE A O 1
ATOM 697 N N . GLU A 1 92 ? -6.339 6.766 -5.409 1.00 93.38 92 GLU A N 1
ATOM 698 C CA . GLU A 1 92 ? -5.407 7.884 -5.336 1.00 93.38 92 GLU A CA 1
ATOM 699 C C . GLU A 1 92 ? -3.974 7.344 -5.201 1.00 93.38 92 GLU A C 1
ATOM 701 O O . GLU A 1 92 ? -3.711 6.381 -4.478 1.00 93.38 92 GLU A O 1
ATOM 706 N N . THR A 1 93 ? -3.034 7.942 -5.933 1.00 94.00 93 THR A N 1
ATOM 707 C CA . THR A 1 93 ? -1.626 7.527 -5.950 1.00 94.00 93 THR A CA 1
ATOM 708 C C . THR A 1 93 ? -0.757 8.566 -5.256 1.00 94.00 93 THR A C 1
ATOM 710 O O . THR A 1 93 ? -0.678 9.711 -5.706 1.00 94.00 93 THR A O 1
ATOM 713 N N . ILE A 1 94 ? -0.059 8.161 -4.202 1.00 93.31 94 ILE A N 1
ATOM 714 C CA . ILE A 1 94 ? 0.783 9.032 -3.378 1.00 93.31 94 ILE A CA 1
ATOM 715 C C . ILE A 1 94 ? 2.242 8.597 -3.536 1.00 93.31 94 ILE A C 1
ATOM 717 O O . ILE A 1 94 ? 2.557 7.420 -3.383 1.00 93.31 94 ILE A O 1
ATOM 721 N N . LEU A 1 95 ? 3.143 9.533 -3.838 1.00 92.31 95 LEU A N 1
ATOM 722 C CA . LEU A 1 95 ? 4.582 9.261 -3.854 1.00 92.31 95 LEU A CA 1
ATOM 723 C C . LEU A 1 95 ? 5.141 9.362 -2.432 1.00 92.31 95 LEU A C 1
ATOM 725 O O . LEU A 1 95 ? 4.976 10.391 -1.777 1.00 92.31 95 LEU A O 1
ATOM 729 N N . THR A 1 96 ? 5.819 8.316 -1.972 1.00 90.50 96 THR A N 1
ATOM 730 C CA . THR A 1 96 ? 6.490 8.289 -0.664 1.00 90.50 96 THR A CA 1
ATOM 731 C C . THR A 1 96 ? 7.892 8.899 -0.742 1.00 90.50 96 THR A C 1
ATOM 733 O O . THR A 1 96 ? 8.487 9.006 -1.817 1.00 90.50 96 THR A O 1
ATOM 736 N N . GLU A 1 97 ? 8.471 9.262 0.405 1.00 87.88 97 GLU A N 1
ATOM 737 C CA . GLU A 1 97 ? 9.846 9.786 0.473 1.00 87.88 97 GLU A CA 1
ATOM 738 C C . GLU A 1 97 ? 10.893 8.767 -0.013 1.00 87.88 97 GLU A C 1
ATOM 740 O O . GLU A 1 97 ? 11.944 9.140 -0.534 1.00 87.88 97 GLU A O 1
ATOM 745 N N . GLN A 1 98 ? 10.589 7.474 0.110 1.00 85.44 98 GLN A N 1
ATOM 746 C CA . GLN A 1 98 ? 11.421 6.350 -0.318 1.00 85.44 98 GLN A CA 1
ATOM 747 C C . GLN A 1 98 ? 11.307 6.060 -1.823 1.00 85.44 98 GLN A C 1
ATOM 749 O O . GLN A 1 98 ? 11.899 5.101 -2.304 1.00 85.44 98 GLN A O 1
ATOM 754 N N . SER A 1 99 ? 10.592 6.902 -2.579 1.00 87.94 99 SER A N 1
ATOM 755 C CA . SER A 1 99 ? 10.303 6.708 -4.009 1.00 87.94 99 SER A CA 1
ATOM 756 C C . SER A 1 99 ? 9.428 5.490 -4.327 1.00 87.94 99 SER A C 1
ATOM 758 O O . SER A 1 99 ? 9.301 5.131 -5.493 1.00 87.94 99 SER A O 1
ATOM 760 N N . ASP A 1 100 ? 8.793 4.887 -3.321 1.00 92.12 100 ASP A N 1
ATOM 761 C CA . ASP A 1 100 ? 7.704 3.928 -3.513 1.00 92.12 100 ASP A CA 1
ATOM 762 C C . ASP A 1 100 ? 6.379 4.684 -3.714 1.00 92.12 100 ASP A C 1
ATOM 764 O O . ASP A 1 100 ? 6.210 5.814 -3.245 1.00 92.12 100 ASP A O 1
ATOM 768 N N . TRP A 1 101 ? 5.421 4.060 -4.386 1.00 94.06 101 TRP A N 1
ATOM 769 C CA . TRP A 1 101 ? 4.056 4.542 -4.539 1.00 94.06 101 TRP A CA 1
ATOM 770 C C . TRP A 1 101 ? 3.132 3.898 -3.507 1.00 94.06 101 TRP A C 1
ATOM 772 O O . TRP A 1 101 ? 3.187 2.694 -3.268 1.00 94.06 101 TRP A O 1
ATOM 782 N N . LEU A 1 102 ? 2.239 4.692 -2.928 1.00 95.62 102 LEU A N 1
ATOM 783 C CA . LEU A 1 102 ? 1.151 4.237 -2.076 1.00 95.62 102 LEU A CA 1
ATOM 784 C C . LEU A 1 102 ? -0.169 4.454 -2.816 1.00 95.62 102 LEU A C 1
ATOM 786 O O . LEU A 1 102 ? -0.553 5.588 -3.101 1.00 95.62 102 LEU A O 1
ATOM 790 N N . TYR A 1 103 ? -0.851 3.363 -3.140 1.00 95.88 103 TYR A N 1
ATOM 791 C CA . TYR A 1 103 ? -2.178 3.378 -3.745 1.00 95.88 103 TYR A CA 1
ATOM 792 C C . TYR A 1 103 ? -3.220 3.242 -2.647 1.00 95.88 103 TYR A C 1
ATOM 794 O O . TYR A 1 103 ? -3.186 2.276 -1.882 1.00 95.88 103 TYR A O 1
ATOM 802 N N . VAL A 1 104 ? -4.127 4.208 -2.565 1.00 94.88 104 VAL A N 1
ATOM 803 C CA . VAL A 1 104 ? -5.144 4.282 -1.511 1.00 94.88 104 VAL A CA 1
ATOM 804 C C . VAL A 1 104 ? -6.533 4.364 -2.120 1.00 94.88 104 VAL A C 1
ATOM 806 O O . VAL A 1 104 ? -6.714 4.925 -3.200 1.00 94.88 104 VAL A O 1
ATOM 809 N N . ASP A 1 105 ? -7.514 3.811 -1.418 1.00 92.25 105 ASP A N 1
ATOM 810 C CA . ASP A 1 105 ? -8.921 3.960 -1.769 1.00 92.25 105 ASP A CA 1
ATOM 811 C C . ASP A 1 105 ? -9.396 5.406 -1.516 1.00 92.25 105 ASP A C 1
ATOM 813 O O . ASP A 1 105 ? -9.422 5.885 -0.378 1.00 92.25 105 ASP A O 1
ATOM 817 N N . GLU A 1 106 ? -9.782 6.118 -2.580 1.00 84.38 106 GLU A N 1
ATOM 818 C CA . GLU A 1 106 ? -10.334 7.480 -2.477 1.00 84.38 106 GLU A CA 1
ATOM 819 C C . GLU A 1 106 ? -11.758 7.469 -1.876 1.00 84.38 106 GLU A C 1
ATOM 821 O O . GLU A 1 106 ? -12.219 8.444 -1.269 1.00 84.38 106 GLU A O 1
ATOM 826 N N . GLU A 1 107 ? -12.482 6.360 -2.038 1.00 77.81 107 GLU A N 1
ATOM 827 C CA . GLU A 1 107 ? -13.908 6.244 -1.731 1.00 77.81 107 GLU A CA 1
ATOM 828 C C . GLU A 1 107 ? -14.168 5.950 -0.260 1.00 77.81 107 GLU A C 1
ATOM 830 O O . GLU A 1 107 ? -15.197 6.382 0.275 1.00 77.81 107 GLU A O 1
ATOM 835 N N . GLY A 1 108 ? -13.217 5.297 0.413 1.00 68.75 108 GLY A N 1
ATOM 836 C CA . GLY A 1 108 ? -13.270 5.027 1.845 1.00 68.75 108 GLY A CA 1
ATOM 837 C C . GLY A 1 108 ? -13.600 6.284 2.658 1.00 68.75 108 GLY A C 1
ATOM 838 O O . GLY A 1 108 ? -14.448 6.234 3.548 1.00 68.75 108 GLY A O 1
ATOM 839 N N . LYS A 1 109 ? -13.066 7.454 2.265 1.00 64.69 109 LYS A N 1
ATOM 840 C CA . LYS A 1 109 ? -13.325 8.762 2.911 1.00 64.69 109 LYS A CA 1
ATOM 841 C C . LYS A 1 109 ? -14.800 9.184 2.917 1.00 64.69 109 LYS A C 1
ATOM 843 O O . LYS A 1 109 ? -15.189 10.046 3.709 1.00 64.69 109 LYS A O 1
ATOM 848 N N . ARG A 1 110 ? -15.634 8.619 2.038 1.00 65.75 110 ARG A N 1
ATOM 849 C CA . ARG A 1 110 ? -17.065 8.958 1.918 1.00 65.75 110 ARG A CA 1
ATOM 850 C C . ARG A 1 110 ? -17.958 8.099 2.813 1.00 65.75 110 ARG A C 1
ATOM 852 O O . ARG A 1 110 ? -19.125 8.452 2.999 1.00 65.75 110 ARG A O 1
ATOM 859 N N . GLN A 1 111 ? -17.444 7.004 3.372 1.00 64.06 111 GLN A N 1
ATOM 860 C CA . GLN A 1 111 ? -18.227 6.093 4.201 1.00 64.06 111 GLN A CA 1
ATOM 861 C C . GLN A 1 111 ? -18.196 6.535 5.673 1.00 64.06 111 GLN A C 1
ATOM 863 O O . GLN A 1 111 ? -17.149 6.843 6.239 1.00 64.06 111 GLN A O 1
ATOM 868 N N . ARG A 1 112 ? -19.379 6.618 6.295 1.00 60.44 112 ARG A N 1
ATOM 869 C CA . ARG A 1 112 ? -19.541 6.830 7.741 1.00 60.44 112 ARG A CA 1
ATOM 870 C C . ARG A 1 112 ? -20.356 5.674 8.330 1.00 60.44 112 ARG A C 1
ATOM 872 O O . ARG A 1 112 ? -21.396 5.361 7.746 1.00 60.44 112 ARG A O 1
ATOM 879 N N . PRO A 1 113 ? -19.981 5.122 9.497 1.00 68.44 113 PRO A N 1
ATOM 880 C CA . PRO A 1 113 ? -18.805 5.454 10.317 1.00 68.44 113 PRO A CA 1
ATOM 881 C C . PRO A 1 113 ? -17.470 5.081 9.645 1.00 68.44 113 PRO A C 1
ATOM 883 O O . PRO A 1 113 ? -17.438 4.243 8.751 1.00 68.44 113 PRO A O 1
ATOM 886 N N . MET A 1 114 ? -16.384 5.743 10.060 1.00 67.62 114 MET A N 1
ATOM 887 C CA . MET A 1 114 ? -15.012 5.465 9.608 1.00 67.62 114 MET A CA 1
ATOM 888 C C . MET A 1 114 ? -14.530 4.151 10.240 1.00 67.62 114 MET A C 1
ATOM 890 O O . MET A 1 114 ? -13.762 4.155 11.197 1.00 67.62 114 MET A O 1
ATOM 894 N N . GLN A 1 115 ? -15.052 3.025 9.763 1.00 74.94 115 GLN A N 1
ATOM 895 C CA . GLN A 1 115 ? -14.607 1.699 10.184 1.00 74.94 115 GLN A CA 1
ATOM 896 C C . GLN A 1 115 ? -13.363 1.299 9.391 1.00 74.94 115 GLN A C 1
ATOM 898 O O . GLN A 1 115 ? -13.256 1.610 8.207 1.00 74.94 115 GLN A O 1
ATOM 903 N N . HIS A 1 116 ? -12.446 0.584 10.047 1.00 85.19 116 HIS A N 1
ATOM 904 C CA . HIS A 1 116 ? -11.235 0.042 9.420 1.00 85.19 116 HIS A CA 1
ATOM 905 C C . HIS A 1 116 ? -10.330 1.138 8.840 1.00 85.19 116 HIS A C 1
ATOM 907 O O . HIS A 1 116 ? -9.924 1.086 7.679 1.00 85.19 116 HIS A O 1
ATOM 913 N N . ALA A 1 117 ? -10.029 2.144 9.661 1.00 91.25 117 ALA A N 1
ATOM 914 C CA . ALA A 1 117 ? -9.082 3.190 9.312 1.00 91.25 117 ALA A CA 1
ATOM 915 C C . ALA A 1 117 ? -7.674 2.867 9.836 1.00 91.25 117 ALA A C 1
ATOM 917 O O . ALA A 1 117 ? -7.494 2.082 10.773 1.00 91.25 117 ALA A O 1
ATOM 918 N N . PHE A 1 118 ? -6.656 3.477 9.238 1.00 93.81 118 PHE A N 1
ATOM 919 C CA . PHE A 1 118 ? -5.284 3.373 9.722 1.00 93.81 118 PHE A CA 1
ATOM 920 C C . PHE A 1 118 ? -4.477 4.635 9.417 1.00 93.81 118 PHE A C 1
ATOM 922 O O . PHE A 1 118 ? -4.676 5.297 8.398 1.00 93.81 118 PHE A O 1
ATOM 929 N N . PHE A 1 119 ? -3.526 4.951 10.289 1.00 95.25 119 PHE A N 1
ATOM 930 C CA . PHE A 1 119 ? -2.496 5.950 10.031 1.00 95.25 119 PHE A CA 1
ATOM 931 C C . PHE A 1 119 ? -1.211 5.266 9.584 1.00 95.25 119 PHE A C 1
ATOM 933 O O . PHE A 1 119 ? -0.847 4.205 10.091 1.00 95.25 119 PHE A O 1
ATOM 940 N N . THR A 1 120 ? -0.495 5.901 8.660 1.00 95.19 120 THR A N 1
ATOM 941 C CA . THR A 1 120 ? 0.807 5.435 8.182 1.00 95.19 120 THR A CA 1
ATOM 942 C C . THR A 1 120 ? 1.765 6.615 8.023 1.00 95.19 120 THR A C 1
ATOM 944 O O . THR A 1 120 ? 1.353 7.674 7.549 1.00 95.19 120 THR A O 1
ATOM 947 N N . PRO A 1 121 ? 3.059 6.470 8.364 1.00 95.06 121 PRO A N 1
ATOM 948 C CA . PRO A 1 121 ? 4.054 7.512 8.116 1.00 95.06 121 PRO A CA 1
ATOM 949 C C . PRO A 1 121 ? 4.264 7.785 6.621 1.00 95.06 121 PRO A C 1
ATOM 951 O O . PRO A 1 121 ? 4.781 8.841 6.273 1.00 95.06 121 PRO A O 1
ATOM 954 N N . LEU A 1 122 ? 3.844 6.868 5.739 1.00 93.50 122 LEU A N 1
ATOM 955 C CA . LEU A 1 122 ? 3.883 7.062 4.285 1.00 93.50 122 LEU A CA 1
ATOM 956 C C . LEU A 1 122 ? 2.913 8.161 3.814 1.00 93.50 122 LEU A C 1
ATOM 958 O O . LEU A 1 122 ? 3.083 8.704 2.727 1.00 93.50 122 LEU A O 1
ATOM 962 N N . PHE A 1 123 ? 1.910 8.488 4.634 1.00 93.69 123 PHE A N 1
ATOM 963 C CA . PHE A 1 123 ? 0.950 9.560 4.404 1.00 93.69 123 PHE A CA 1
ATOM 964 C C . PHE A 1 123 ? 0.471 10.126 5.757 1.00 93.69 123 PHE A C 1
ATOM 966 O O . PHE A 1 123 ? -0.584 9.744 6.262 1.00 93.69 123 PHE A O 1
ATOM 973 N N . PRO A 1 124 ? 1.251 11.024 6.387 1.00 91.94 124 PRO A N 1
ATOM 974 C CA . PRO A 1 124 ? 1.066 11.400 7.792 1.00 91.94 124 PRO A CA 1
ATOM 975 C C . PRO A 1 124 ? -0.004 12.484 8.026 1.00 91.94 124 PRO A C 1
ATOM 977 O O . PRO A 1 124 ? -0.040 13.088 9.097 1.00 91.94 124 PRO A O 1
ATOM 980 N N . TYR A 1 125 ? -0.835 12.793 7.028 1.00 90.00 125 TYR A N 1
ATOM 981 C CA . TYR A 1 125 ? -1.739 13.947 7.075 1.00 90.00 125 TYR A CA 1
ATOM 982 C C . TYR A 1 125 ? -3.116 13.618 7.657 1.00 90.00 125 TYR A C 1
ATOM 984 O O . TYR A 1 125 ? -3.687 14.436 8.376 1.00 90.00 125 TYR A O 1
ATOM 992 N N . GLU A 1 126 ? -3.652 12.438 7.353 1.00 90.81 126 GLU A N 1
ATOM 993 C CA . GLU A 1 126 ? -4.986 12.005 7.771 1.00 90.81 126 GLU A CA 1
ATOM 994 C C . GLU A 1 126 ? -5.078 10.470 7.767 1.00 90.81 126 GLU A C 1
ATOM 996 O O . GLU A 1 126 ? -4.259 9.817 7.110 1.00 90.81 126 GLU A O 1
ATOM 1001 N N . PRO A 1 127 ? -6.041 9.872 8.494 1.00 91.50 127 PRO A N 1
ATOM 1002 C CA . PRO A 1 127 ? -6.238 8.432 8.442 1.00 91.50 127 PRO A CA 1
ATOM 1003 C C . PRO A 1 127 ? -6.739 8.004 7.061 1.00 91.50 127 PRO A C 1
ATOM 1005 O O . PRO A 1 127 ? -7.599 8.651 6.458 1.00 91.50 127 PRO A O 1
ATOM 1008 N N . LEU A 1 128 ? -6.222 6.876 6.590 1.00 92.44 128 LEU A N 1
ATOM 1009 C CA . LEU A 1 128 ? -6.666 6.215 5.372 1.00 92.44 128 LEU A CA 1
ATOM 1010 C C . LEU A 1 128 ? -7.753 5.196 5.708 1.00 92.44 128 LEU A C 1
ATOM 1012 O O . LEU A 1 128 ? -7.738 4.587 6.777 1.00 92.44 128 LEU A O 1
ATOM 1016 N N . LEU A 1 129 ? -8.698 5.028 4.789 1.00 91.75 129 LEU A N 1
ATOM 1017 C CA . LEU A 1 129 ? -9.822 4.102 4.898 1.00 91.75 129 LEU A CA 1
ATOM 1018 C C . LEU A 1 129 ? -9.719 3.062 3.792 1.00 91.75 129 LEU A C 1
ATOM 1020 O O . LEU A 1 129 ? -9.266 3.377 2.694 1.00 91.75 129 LEU A O 1
ATOM 1024 N N . GLY A 1 130 ? -10.164 1.843 4.086 1.00 91.75 130 GLY A N 1
ATOM 1025 C CA . GLY A 1 130 ? -10.042 0.732 3.148 1.00 91.75 130 GLY A CA 1
ATOM 1026 C C . GLY A 1 130 ? -8.606 0.223 3.033 1.00 91.75 130 GLY A C 1
ATOM 1027 O O . GLY A 1 130 ? -7.720 0.584 3.806 1.00 91.75 130 GLY A O 1
ATOM 1028 N N . ARG A 1 131 ? -8.372 -0.682 2.086 1.00 95.19 131 ARG A N 1
ATOM 1029 C CA . ARG A 1 131 ? -7.044 -1.271 1.882 1.00 95.19 131 ARG A CA 1
ATOM 1030 C C . ARG A 1 131 ? -6.122 -0.287 1.160 1.00 95.19 131 ARG A C 1
ATOM 1032 O O . ARG A 1 131 ? -6.577 0.624 0.473 1.00 95.19 131 ARG A O 1
ATOM 1039 N N . ALA A 1 132 ? -4.818 -0.489 1.289 1.00 96.19 132 ALA A N 1
ATOM 1040 C CA . ALA A 1 132 ? -3.828 0.258 0.519 1.00 96.19 132 ALA A CA 1
ATOM 1041 C C . ALA A 1 132 ? -2.735 -0.668 -0.006 1.00 96.19 132 ALA A C 1
ATOM 1043 O O . ALA A 1 132 ? -2.425 -1.682 0.616 1.00 96.19 132 ALA A O 1
ATOM 1044 N N . LEU A 1 133 ? -2.140 -0.317 -1.142 1.00 96.56 133 LEU A N 1
ATOM 1045 C CA . LEU A 1 133 ? -1.094 -1.107 -1.785 1.00 96.56 133 LEU A CA 1
ATOM 1046 C C . LEU A 1 133 ? 0.188 -0.281 -1.900 1.00 96.56 133 LEU A C 1
ATOM 1048 O O . LEU A 1 133 ? 0.179 0.804 -2.478 1.00 96.56 133 LEU A O 1
ATOM 1052 N N . VAL A 1 134 ? 1.292 -0.802 -1.370 1.00 96.00 134 VAL A N 1
ATOM 1053 C CA . VAL A 1 134 ? 2.626 -0.220 -1.550 1.00 96.00 134 VAL A CA 1
ATOM 1054 C C . VAL A 1 134 ? 3.292 -0.869 -2.756 1.00 96.00 134 VAL A C 1
ATOM 1056 O O . VAL A 1 134 ? 3.451 -2.094 -2.823 1.00 96.00 134 VAL A O 1
ATOM 1059 N N . VAL A 1 135 ? 3.688 -0.027 -3.701 1.00 93.62 135 VAL A N 1
ATOM 1060 C CA . VAL A 1 135 ? 4.263 -0.392 -4.991 1.00 93.62 135 VAL A CA 1
ATOM 1061 C C . VAL A 1 135 ? 5.631 0.242 -5.147 1.00 93.62 135 VAL A C 1
ATOM 1063 O O . VAL A 1 135 ? 5.838 1.373 -4.731 1.00 93.62 135 VAL A O 1
ATOM 1066 N N . GLY A 1 136 ? 6.585 -0.498 -5.714 1.00 91.25 136 GLY A N 1
ATOM 1067 C CA . GLY A 1 136 ? 7.898 0.070 -5.998 1.00 91.25 136 GLY A CA 1
ATOM 1068 C C . GLY A 1 136 ? 7.804 1.228 -6.983 1.00 91.25 136 GLY A C 1
ATOM 1069 O O . GLY A 1 136 ? 6.870 1.314 -7.783 1.00 91.25 136 GLY A O 1
ATOM 1070 N N . GLY A 1 137 ? 8.765 2.140 -6.901 1.00 85.50 137 GLY A N 1
ATOM 1071 C CA . GLY A 1 137 ? 8.864 3.269 -7.817 1.00 85.50 137 GLY A CA 1
ATOM 1072 C C . GLY A 1 137 ? 8.978 2.875 -9.292 1.00 85.50 137 GLY A C 1
ATOM 1073 O O . GLY A 1 137 ? 9.121 1.712 -9.671 1.00 85.50 137 GLY A O 1
ATOM 1074 N N . SER A 1 138 ? 8.956 3.890 -10.153 1.00 81.00 138 SER A N 1
ATOM 1075 C CA . SER A 1 138 ? 9.304 3.713 -11.561 1.00 81.00 138 SER A CA 1
ATOM 1076 C C . SER A 1 138 ? 10.814 3.853 -11.730 1.00 81.00 138 SER A C 1
ATOM 1078 O O . SER A 1 138 ? 11.405 4.861 -11.334 1.00 81.00 138 SER A O 1
ATOM 1080 N N . GLY A 1 139 ? 11.440 2.846 -12.331 1.00 73.62 139 GLY A N 1
ATOM 1081 C CA . GLY A 1 139 ? 12.812 2.921 -12.808 1.00 73.62 139 GLY A CA 1
ATOM 1082 C C . GLY A 1 139 ? 12.978 3.991 -13.898 1.00 73.62 139 GLY A C 1
ATOM 1083 O O . GLY A 1 139 ? 11.994 4.531 -14.408 1.00 73.62 139 GLY A O 1
ATOM 1084 N N . PRO A 1 140 ? 14.224 4.300 -14.294 1.00 71.12 140 PRO A N 1
ATOM 1085 C CA . PRO A 1 140 ? 14.521 5.342 -15.282 1.00 71.12 140 PRO A CA 1
ATOM 1086 C C . PRO A 1 140 ? 13.844 5.117 -16.645 1.00 71.12 140 PRO A C 1
ATOM 1088 O O . PRO A 1 140 ? 13.560 6.085 -17.345 1.00 71.12 140 PRO A O 1
ATOM 1091 N N . ASP A 1 141 ? 13.538 3.863 -16.983 1.00 75.06 141 ASP A N 1
ATOM 1092 C CA . ASP A 1 141 ? 12.877 3.468 -18.231 1.00 75.06 141 ASP A CA 1
ATOM 1093 C C . ASP A 1 141 ? 11.346 3.332 -18.090 1.00 75.06 141 ASP A C 1
ATOM 1095 O O . ASP A 1 141 ? 10.665 2.888 -19.013 1.00 75.06 141 ASP A O 1
ATOM 1099 N N . GLY A 1 142 ? 10.785 3.715 -16.935 1.00 70.75 142 GLY A N 1
ATOM 1100 C CA . GLY A 1 142 ? 9.353 3.609 -16.638 1.00 70.75 142 GLY A CA 1
ATOM 1101 C C . GLY A 1 142 ? 8.895 2.217 -16.194 1.00 70.75 142 GLY A C 1
ATOM 1102 O O . GLY A 1 142 ? 7.700 2.007 -16.004 1.00 70.75 142 GLY A O 1
ATOM 1103 N N . GLU A 1 143 ? 9.820 1.273 -16.015 1.00 77.00 143 GLU A N 1
ATOM 1104 C CA . GLU A 1 143 ? 9.525 -0.058 -15.478 1.00 77.00 143 GLU A CA 1
ATOM 1105 C C . GLU A 1 143 ? 9.226 0.012 -13.978 1.00 77.00 143 GLU A C 1
ATOM 1107 O O . GLU A 1 143 ? 9.869 0.761 -13.243 1.00 77.00 143 GLU A O 1
ATOM 1112 N N . GLU A 1 144 ? 8.267 -0.777 -13.498 1.00 74.81 144 GLU A N 1
ATOM 1113 C CA . GLU A 1 144 ? 8.023 -0.879 -12.062 1.00 74.81 144 GLU A CA 1
ATOM 1114 C C . GLU A 1 144 ? 9.145 -1.656 -11.368 1.00 74.81 144 GLU A C 1
ATOM 1116 O O . GLU A 1 144 ? 9.521 -2.754 -11.788 1.00 74.81 144 GLU A O 1
ATOM 1121 N N . THR A 1 145 ? 9.639 -1.129 -10.251 1.00 83.38 145 THR A N 1
ATOM 1122 C CA . THR A 1 145 ? 10.615 -1.826 -9.412 1.00 83.38 145 THR A CA 1
ATOM 1123 C C . THR A 1 145 ? 9.924 -2.616 -8.290 1.00 83.38 145 THR A C 1
ATOM 1125 O O . THR A 1 145 ? 8.727 -2.452 -8.025 1.00 83.38 145 THR A O 1
ATOM 1128 N N . PRO A 1 146 ? 10.622 -3.550 -7.623 1.00 82.31 146 PRO A N 1
ATOM 1129 C CA . PRO A 1 146 ? 10.197 -4.062 -6.321 1.00 82.31 146 PRO A CA 1
ATOM 1130 C C . PRO A 1 146 ? 10.036 -2.921 -5.308 1.00 82.31 146 PRO A C 1
ATOM 1132 O O . PRO A 1 146 ? 10.798 -1.956 -5.357 1.00 82.31 146 PRO A O 1
ATOM 1135 N N . ALA A 1 147 ? 9.072 -3.041 -4.390 1.00 85.50 147 ALA A N 1
ATOM 1136 C CA . ALA A 1 147 ? 8.952 -2.096 -3.281 1.00 85.50 147 ALA A CA 1
ATOM 1137 C C . ALA A 1 147 ? 10.251 -2.097 -2.467 1.00 85.50 147 ALA A C 1
ATOM 1139 O O . ALA A 1 147 ? 10.808 -3.160 -2.176 1.00 85.50 147 ALA A O 1
ATOM 1140 N N . THR A 1 148 ? 10.750 -0.911 -2.126 1.00 87.56 148 THR A N 1
ATOM 1141 C CA . THR A 1 148 ? 11.970 -0.796 -1.314 1.00 87.56 148 THR A CA 1
ATOM 1142 C C . THR A 1 148 ? 11.698 -1.085 0.162 1.00 87.56 148 THR A C 1
ATOM 1144 O O . THR A 1 148 ? 12.586 -1.537 0.890 1.00 87.56 148 THR A O 1
ATOM 1147 N N . LEU A 1 149 ? 10.461 -0.849 0.598 1.00 90.25 149 LEU A N 1
ATOM 1148 C CA . LEU A 1 149 ? 9.989 -1.130 1.945 1.00 90.25 149 L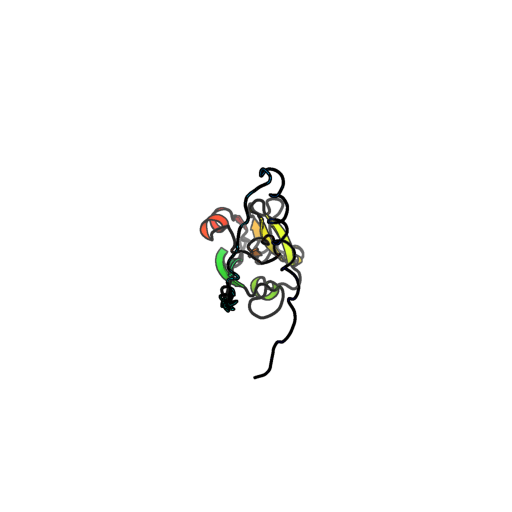EU A CA 1
ATOM 1149 C C . LEU A 1 149 ? 9.748 -2.631 2.168 1.00 90.25 149 LEU A C 1
ATOM 1151 O O . LEU A 1 149 ? 9.285 -3.348 1.286 1.00 90.25 149 LEU A O 1
ATOM 1155 N N . THR A 1 150 ? 10.025 -3.099 3.387 1.00 92.88 150 THR A N 1
ATOM 1156 C CA . THR A 1 150 ? 9.712 -4.467 3.828 1.00 92.88 150 THR A CA 1
ATOM 1157 C C . THR A 1 150 ? 8.368 -4.519 4.554 1.00 92.88 150 THR A C 1
ATOM 1159 O O . THR A 1 150 ? 7.913 -3.511 5.103 1.00 92.88 150 THR A O 1
ATOM 1162 N N . VAL A 1 151 ? 7.762 -5.711 4.632 1.00 94.75 151 VAL A N 1
ATOM 1163 C CA . VAL A 1 151 ? 6.540 -5.960 5.425 1.00 94.75 151 VAL A CA 1
ATOM 1164 C C . VAL A 1 151 ? 6.687 -5.428 6.851 1.00 94.75 151 VAL A C 1
ATOM 1166 O O . VAL A 1 151 ? 5.830 -4.683 7.322 1.00 94.75 151 VAL A O 1
ATOM 1169 N N . ASP A 1 152 ? 7.784 -5.774 7.529 1.00 95.00 152 ASP A N 1
ATOM 1170 C CA . ASP A 1 152 ? 8.015 -5.386 8.923 1.00 95.00 152 ASP A CA 1
ATOM 1171 C C . ASP A 1 152 ? 8.157 -3.870 9.086 1.00 95.00 152 ASP A C 1
ATOM 1173 O O . ASP A 1 152 ? 7.606 -3.298 10.029 1.00 95.00 152 ASP A O 1
ATOM 1177 N N . ALA A 1 153 ? 8.847 -3.203 8.152 1.00 93.69 153 ALA A N 1
ATOM 1178 C CA . ALA A 1 153 ? 9.012 -1.754 8.179 1.00 93.69 153 ALA A CA 1
ATOM 1179 C C . ALA A 1 153 ? 7.657 -1.047 8.057 1.00 93.69 153 ALA A C 1
ATOM 1181 O O . ALA A 1 153 ? 7.330 -0.212 8.903 1.00 93.69 153 ALA A O 1
ATOM 1182 N N . VAL A 1 154 ? 6.839 -1.437 7.072 1.00 95.56 154 VAL A N 1
ATOM 1183 C CA . VAL A 1 154 ? 5.493 -0.875 6.886 1.00 95.56 154 VAL A CA 1
ATOM 1184 C C . VAL A 1 154 ? 4.624 -1.170 8.103 1.00 95.56 154 VAL A C 1
ATOM 1186 O O . VAL A 1 154 ? 4.074 -0.249 8.702 1.00 95.56 154 VAL A O 1
ATOM 1189 N N . ARG A 1 155 ? 4.556 -2.433 8.535 1.00 96.75 155 ARG A N 1
ATOM 1190 C CA . ARG A 1 155 ? 3.713 -2.862 9.657 1.00 96.75 155 ARG A CA 1
ATOM 1191 C C . ARG A 1 155 ? 4.042 -2.134 10.955 1.00 96.75 155 ARG A C 1
ATOM 1193 O O . ARG A 1 155 ? 3.125 -1.778 11.686 1.00 96.75 155 ARG A O 1
ATOM 1200 N N . SER A 1 156 ? 5.325 -1.914 11.242 1.00 96.44 156 SER A N 1
ATOM 1201 C CA . SER A 1 156 ? 5.764 -1.230 12.466 1.00 96.44 156 SER A CA 1
ATOM 1202 C C . SER A 1 156 ? 5.353 0.246 12.530 1.00 96.44 156 SER A C 1
ATOM 1204 O O . SER A 1 156 ? 5.253 0.797 13.624 1.00 96.44 156 SER A O 1
ATOM 1206 N N . GLY A 1 157 ? 5.102 0.876 11.377 1.00 94.94 157 GLY A N 1
ATOM 1207 C CA . GLY A 1 157 ? 4.675 2.271 11.285 1.00 94.94 157 GLY A CA 1
ATOM 1208 C C . GLY A 1 157 ? 3.161 2.473 11.325 1.00 94.94 157 GLY A C 1
ATOM 1209 O O . GLY A 1 157 ? 2.718 3.606 11.504 1.00 94.94 157 GLY A O 1
ATOM 1210 N N . ILE A 1 158 ? 2.363 1.416 11.154 1.00 96.69 158 ILE A N 1
ATOM 1211 C CA . ILE A 1 158 ? 0.908 1.551 11.078 1.00 96.69 158 ILE A CA 1
ATOM 1212 C C . ILE A 1 158 ? 0.290 1.684 12.470 1.00 96.69 158 ILE A C 1
ATOM 1214 O O . ILE A 1 158 ? 0.562 0.887 13.369 1.00 96.69 158 ILE A O 1
ATOM 1218 N N . GLN A 1 159 ? -0.608 2.658 12.612 1.00 95.75 159 GLN A N 1
ATOM 1219 C CA . GLN A 1 159 ? -1.501 2.779 13.763 1.00 95.75 159 GLN A CA 1
ATOM 1220 C C . GLN A 1 159 ? -2.920 2.448 13.305 1.00 95.75 159 GLN A C 1
ATOM 1222 O O . GLN A 1 159 ? -3.481 3.140 12.460 1.00 95.75 159 GLN A O 1
ATOM 1227 N N . TRP A 1 160 ? -3.474 1.355 13.821 1.00 94.00 160 TRP A N 1
ATOM 1228 C CA . TRP A 1 160 ? -4.800 0.874 13.441 1.00 94.00 160 TRP A CA 1
ATOM 1229 C C . TRP A 1 160 ? -5.878 1.573 14.266 1.00 94.00 160 TRP A C 1
ATOM 1231 O O . TRP A 1 160 ? -5.794 1.589 15.493 1.00 94.00 160 TRP A O 1
ATOM 1241 N N . GLU A 1 161 ? -6.908 2.085 13.601 1.00 88.69 161 GLU A N 1
ATOM 1242 C CA . GLU A 1 161 ? -8.092 2.660 14.236 1.00 88.69 161 GLU A CA 1
ATOM 1243 C C . GLU A 1 161 ? -9.241 1.654 14.119 1.00 88.69 161 GLU A C 1
ATOM 1245 O O . GLU A 1 161 ? -9.826 1.452 13.049 1.00 88.69 161 GLU A O 1
ATOM 1250 N N . GLN A 1 162 ? -9.542 0.977 15.228 1.00 79.69 162 GLN A N 1
ATOM 1251 C CA . GLN A 1 162 ? -10.682 0.072 15.325 1.00 79.69 162 GLN A CA 1
ATOM 1252 C C . GLN A 1 162 ? -11.824 0.783 16.048 1.00 79.69 162 GLN A C 1
ATOM 1254 O O . GLN A 1 162 ? -11.629 1.335 17.128 1.00 79.69 162 GLN A O 1
ATOM 1259 N N . GLU A 1 163 ? -13.027 0.755 15.474 1.00 69.38 163 GLU A N 1
ATOM 1260 C CA . GLU A 1 163 ? -14.216 1.216 16.188 1.00 69.38 163 GLU A CA 1
ATOM 1261 C C . GLU A 1 163 ? -14.459 0.273 17.376 1.00 69.38 163 GLU A C 1
ATOM 1263 O O . GLU A 1 163 ? -14.765 -0.911 17.196 1.00 69.38 163 GLU A O 1
ATOM 1268 N N . GLU A 1 164 ? -14.304 0.777 18.604 1.00 60.12 164 GLU A N 1
ATOM 1269 C CA . GLU A 1 164 ? -14.792 0.068 19.782 1.00 60.12 164 GLU A CA 1
ATOM 1270 C C . GLU A 1 164 ? -16.311 -0.058 19.636 1.00 60.12 164 GLU A C 1
ATOM 1272 O O . GLU A 1 164 ? -17.038 0.935 19.678 1.00 60.12 164 GLU A O 1
ATOM 1277 N N . LYS A 1 165 ? -16.800 -1.288 19.431 1.00 57.03 165 LYS A N 1
ATOM 1278 C CA . LYS A 1 165 ? -18.230 -1.603 19.522 1.00 57.03 165 LYS A CA 1
ATOM 1279 C C . LYS A 1 165 ? -18.706 -1.253 20.932 1.00 57.03 165 LYS A C 1
ATOM 1281 O O . LYS A 1 165 ? -18.561 -2.067 21.844 1.00 57.03 165 LYS A O 1
ATOM 1286 N N . SER A 1 166 ? -19.227 -0.040 21.095 1.00 52.94 166 SER A N 1
ATOM 1287 C CA . SER A 1 166 ? -19.903 0.409 22.311 1.00 52.94 166 SER A CA 1
ATOM 1288 C C . SER A 1 166 ? -21.327 -0.130 22.409 1.00 52.94 166 SER A C 1
ATOM 1290 O O . SER A 1 166 ? -21.929 -0.484 21.370 1.00 52.94 166 SER A O 1
#

InterPro domains:
  IPR024559 Domain of unknown function DUF3846 [PF12957] (58-145)

Radius of gyration: 26.58 Å; chains: 1; bounding box: 77×34×67 Å

Secondary structure (DSSP, 8-state):
------------SSS-SSSSS--S---TT------------------PPPP-S-EEEEEEETTTTEEEEEEE-SSSSSTT-HHHHHT-S-EEEEE-TTS-EEEEESSGGG-SS--SEEEETTEEEEEEES-EEEE--B-TTSPBPPPSS-HHHHHHH-EEE-----